Protein AF-A0A0F9BB32-F1 (afdb_monomer_lite)

pLDDT: mean 80.73, std 13.31, range [39.62, 93.25]

Sequence (137 aa):
MDHPENATMEAEYGVLTQRARDKLNTPQWKSLRDLFLQVSEVILGVSPDAQGDLAGSYMKFTTGPHPTSAAYAVVWLKVSAPKRLILGLALPENFEAEGLGPPPERIFYKGLTKFFVVKEGQTIPKNLSGWAKGLMK

Radius of gyration: 15.82 Å; chains: 1; bounding box: 47×46×38 Å

Structure (mmCIF, N/CA/C/O backbone):
data_AF-A0A0F9BB32-F1
#
_entry.id   AF-A0A0F9BB32-F1
#
loop_
_atom_site.group_PDB
_atom_site.id
_atom_site.type_symbol
_atom_site.label_atom_id
_atom_site.label_alt_id
_atom_site.label_comp_id
_atom_site.label_asym_id
_atom_site.label_entity_id
_atom_site.label_seq_id
_atom_site.pdbx_PDB_ins_code
_atom_site.Cartn_x
_atom_site.Cartn_y
_atom_site.Cartn_z
_atom_site.occupancy
_atom_site.B_iso_or_equiv
_atom_site.auth_seq_id
_atom_site.auth_comp_id
_atom_site.auth_asym_id
_atom_site.auth_atom_id
_atom_site.pdbx_PDB_model_num
ATOM 1 N N . MET A 1 1 ? 33.547 -32.145 11.185 1.00 43.06 1 MET A N 1
ATOM 2 C CA . MET A 1 1 ? 32.864 -32.285 9.878 1.00 43.06 1 MET A CA 1
ATOM 3 C C . MET A 1 1 ? 31.582 -31.518 10.037 1.00 43.06 1 MET A C 1
ATOM 5 O O . MET A 1 1 ? 30.577 -32.054 10.481 1.00 43.06 1 MET A O 1
ATOM 9 N N . ASP A 1 2 ? 31.711 -30.220 9.830 1.00 39.62 2 ASP A N 1
ATOM 10 C CA . ASP A 1 2 ? 30.698 -29.237 10.144 1.00 39.62 2 ASP A CA 1
ATOM 11 C C . ASP A 1 2 ? 29.748 -29.139 8.951 1.00 39.62 2 ASP A C 1
ATOM 13 O O . ASP A 1 2 ? 30.145 -28.840 7.826 1.00 39.62 2 ASP A O 1
ATOM 17 N N . HIS A 1 3 ? 28.488 -29.467 9.195 1.00 46.06 3 HIS A N 1
ATOM 18 C CA . HIS A 1 3 ? 27.365 -28.930 8.442 1.00 46.06 3 HIS A CA 1
ATOM 19 C C . HIS A 1 3 ? 26.694 -27.944 9.384 1.00 46.06 3 HIS A C 1
ATOM 21 O O . HIS A 1 3 ? 26.347 -28.332 10.503 1.00 46.06 3 HIS A O 1
ATOM 27 N N . PRO A 1 4 ? 26.541 -26.681 8.967 1.00 53.28 4 PRO A N 1
ATOM 28 C CA . PRO A 1 4 ? 25.170 -26.246 8.729 1.00 53.28 4 PRO A CA 1
ATOM 29 C C . PRO A 1 4 ? 25.090 -25.099 7.715 1.00 53.28 4 PRO A C 1
ATOM 31 O O . PRO A 1 4 ? 25.214 -23.946 8.097 1.00 53.28 4 PRO A O 1
ATOM 34 N N . GLU A 1 5 ? 24.797 -25.374 6.448 1.00 42.31 5 GLU A N 1
ATOM 35 C CA . GLU A 1 5 ? 24.391 -24.307 5.520 1.00 42.31 5 GLU A CA 1
ATOM 36 C C . GLU A 1 5 ? 23.229 -24.791 4.654 1.00 42.31 5 GLU A C 1
ATOM 38 O O . GLU A 1 5 ? 23.271 -24.790 3.428 1.00 42.31 5 GLU A O 1
ATOM 43 N N . ASN A 1 6 ? 22.137 -25.183 5.319 1.00 39.66 6 ASN A N 1
ATOM 44 C CA . ASN A 1 6 ? 20.812 -24.990 4.735 1.00 39.66 6 ASN A CA 1
ATOM 45 C C . ASN A 1 6 ? 20.557 -23.475 4.747 1.00 39.66 6 ASN A C 1
ATOM 47 O O . ASN A 1 6 ? 19.840 -22.950 5.598 1.00 39.66 6 ASN A O 1
ATOM 51 N N . ALA A 1 7 ? 21.216 -22.762 3.832 1.00 40.81 7 ALA A N 1
ATOM 52 C CA . ALA A 1 7 ? 20.778 -21.451 3.408 1.00 40.81 7 ALA A CA 1
ATOM 53 C C . ALA A 1 7 ? 19.437 -21.687 2.722 1.00 40.81 7 ALA A C 1
ATOM 55 O O . ALA A 1 7 ? 19.370 -22.031 1.541 1.00 40.81 7 ALA A O 1
ATOM 56 N N . THR A 1 8 ? 18.363 -21.605 3.506 1.00 43.38 8 THR A N 1
ATOM 57 C CA . THR A 1 8 ? 17.026 -21.405 2.979 1.00 43.38 8 THR A CA 1
ATOM 58 C C . THR A 1 8 ? 17.160 -20.248 2.003 1.00 43.38 8 THR A C 1
ATOM 60 O O . THR A 1 8 ? 17.382 -19.111 2.411 1.00 43.38 8 THR A O 1
ATOM 63 N N . MET A 1 9 ? 17.099 -20.542 0.706 1.00 40.88 9 MET A N 1
ATOM 64 C CA . MET A 1 9 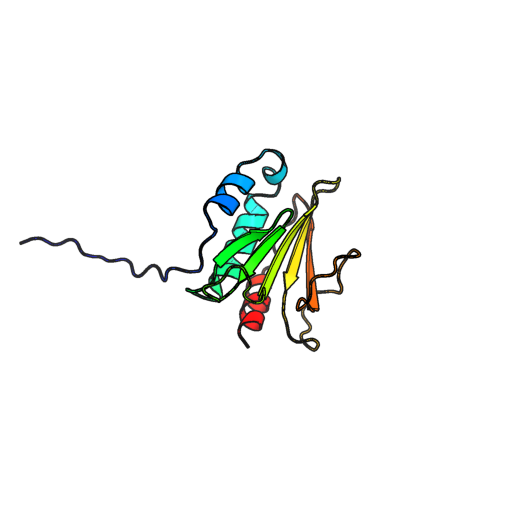? 16.801 -19.547 -0.310 1.00 40.88 9 MET A CA 1
ATOM 65 C C . MET A 1 9 ? 15.352 -19.119 -0.061 1.00 40.88 9 MET A C 1
ATOM 67 O O . MET A 1 9 ? 14.440 -19.473 -0.804 1.00 40.88 9 MET A O 1
ATOM 71 N N . GLU A 1 10 ? 15.115 -18.412 1.046 1.00 40.97 10 GLU A N 1
ATOM 72 C CA . GLU A 1 10 ? 14.020 -17.469 1.117 1.00 40.97 10 GLU A CA 1
ATOM 73 C C . GLU A 1 10 ? 14.379 -16.473 0.028 1.00 40.97 10 GLU A C 1
ATOM 75 O O . GLU A 1 10 ? 15.347 -15.729 0.160 1.00 40.97 10 GLU A O 1
ATOM 80 N N . ALA A 1 11 ? 13.706 -16.553 -1.120 1.00 40.19 11 ALA A N 1
ATOM 81 C CA . ALA A 1 11 ? 13.741 -15.455 -2.065 1.00 40.19 11 ALA A CA 1
ATOM 82 C C . ALA A 1 11 ? 13.416 -14.207 -1.237 1.00 40.19 11 ALA A C 1
ATOM 84 O O . ALA A 1 11 ? 12.297 -14.093 -0.734 1.00 40.19 11 ALA A O 1
ATOM 85 N N . GLU A 1 12 ? 14.418 -13.363 -0.982 1.00 49.56 12 GLU A N 1
ATOM 86 C CA . GLU A 1 12 ? 14.247 -12.133 -0.221 1.00 49.56 12 GLU A CA 1
ATOM 87 C C . GLU A 1 12 ? 13.365 -11.234 -1.079 1.00 49.56 12 GLU A C 1
ATOM 89 O O . GLU A 1 12 ? 13.826 -10.509 -1.956 1.00 49.56 12 GLU A O 1
ATOM 94 N N . TYR A 1 13 ? 12.055 -11.379 -0.904 1.00 60.72 13 TYR A N 1
ATOM 95 C CA . TYR A 1 13 ? 11.082 -10.450 -1.438 1.00 60.72 13 TYR A CA 1
ATOM 96 C C . TYR A 1 13 ? 11.333 -9.084 -0.806 1.00 60.72 13 TYR A C 1
ATOM 98 O O . TYR A 1 13 ? 11.934 -8.977 0.267 1.00 60.72 13 TYR A O 1
ATOM 106 N N . GLY A 1 14 ? 10.858 -8.035 -1.472 1.00 66.94 14 GLY A N 1
ATOM 107 C CA . GLY A 1 14 ? 11.124 -6.674 -1.047 1.00 66.94 14 GLY A CA 1
ATOM 108 C C . GLY A 1 14 ? 10.866 -6.387 0.438 1.00 66.94 14 GLY A C 1
ATOM 109 O O . GLY A 1 14 ? 10.051 -7.030 1.101 1.00 66.94 14 GLY A O 1
ATOM 110 N N . VAL A 1 15 ? 11.533 -5.362 0.972 1.00 84.00 15 VAL A N 1
ATOM 111 C CA . VAL A 1 15 ? 11.541 -5.072 2.415 1.00 84.00 15 VAL A CA 1
ATOM 112 C C . VAL A 1 15 ? 10.870 -3.744 2.762 1.00 84.00 15 VAL A C 1
ATOM 114 O O . VAL A 1 15 ? 11.033 -2.729 2.084 1.00 84.00 15 VAL A O 1
ATOM 117 N N . LEU A 1 16 ? 10.144 -3.719 3.883 1.00 85.75 16 LEU A N 1
ATOM 118 C CA . LEU A 1 16 ? 9.750 -2.468 4.538 1.00 85.75 16 LEU A CA 1
ATOM 119 C C . LEU A 1 16 ? 10.950 -1.868 5.276 1.00 85.75 16 LEU A C 1
ATOM 121 O O . LEU A 1 16 ? 11.578 -2.567 6.082 1.00 85.75 16 LEU A O 1
ATOM 125 N N . THR A 1 17 ? 11.219 -0.576 5.075 1.00 85.81 17 THR A N 1
ATOM 126 C CA . THR A 1 17 ? 12.273 0.144 5.805 1.00 85.81 17 THR A CA 1
ATOM 127 C C . THR A 1 17 ? 11.971 0.214 7.304 1.00 85.81 17 THR A C 1
ATOM 129 O O . THR A 1 17 ? 10.821 0.099 7.737 1.00 85.81 17 THR A O 1
ATOM 132 N N . GLN A 1 18 ? 12.996 0.445 8.133 1.00 83.81 18 GLN A N 1
ATOM 133 C CA . GLN A 1 18 ? 12.810 0.547 9.587 1.00 83.81 18 GLN A CA 1
ATOM 134 C C . GLN A 1 18 ? 11.801 1.645 9.958 1.00 83.81 18 GLN A C 1
ATOM 136 O O . GLN A 1 18 ? 10.909 1.415 10.768 1.00 83.81 18 GLN A O 1
ATOM 141 N N . ARG A 1 19 ? 11.859 2.800 9.279 1.00 83.56 19 ARG A N 1
ATOM 142 C CA . ARG A 1 19 ? 10.905 3.904 9.477 1.00 83.56 19 ARG A CA 1
ATOM 143 C C . ARG A 1 19 ? 9.466 3.480 9.190 1.00 83.56 19 ARG A C 1
ATOM 145 O O . ARG A 1 19 ? 8.554 3.867 9.921 1.00 83.56 19 ARG A O 1
ATOM 152 N N . ALA A 1 20 ? 9.259 2.683 8.140 1.00 85.50 20 ALA A N 1
ATOM 153 C CA . ALA A 1 20 ? 7.950 2.131 7.828 1.00 85.50 20 ALA A CA 1
ATOM 154 C C . ALA A 1 20 ? 7.474 1.183 8.942 1.00 85.50 20 ALA A C 1
ATOM 156 O O . ALA A 1 20 ? 6.357 1.330 9.439 1.00 85.50 20 ALA A O 1
ATOM 157 N N . ARG A 1 21 ? 8.336 0.271 9.405 1.00 85.25 21 ARG A N 1
ATOM 158 C CA . ARG A 1 21 ? 8.023 -0.668 10.499 1.00 85.25 21 ARG A CA 1
ATOM 159 C C . ARG A 1 21 ? 7.676 0.057 11.801 1.00 85.25 21 ARG A C 1
ATOM 161 O O . ARG A 1 21 ? 6.661 -0.257 12.421 1.00 85.25 21 ARG A O 1
ATOM 168 N N . ASP A 1 22 ? 8.455 1.067 12.177 1.00 86.25 22 ASP A N 1
ATOM 169 C CA . ASP A 1 22 ? 8.215 1.866 13.382 1.00 86.25 22 ASP A CA 1
ATOM 170 C C . ASP A 1 22 ? 6.855 2.572 13.319 1.00 86.25 22 ASP A C 1
ATOM 172 O O . ASP A 1 22 ? 6.100 2.586 14.294 1.00 86.25 22 ASP A O 1
ATOM 176 N N . LYS A 1 23 ? 6.478 3.092 12.143 1.00 84.38 23 LYS A N 1
ATOM 177 C CA . LYS A 1 23 ? 5.175 3.737 11.944 1.00 84.38 23 LYS A CA 1
ATOM 178 C C . LYS A 1 23 ? 4.005 2.772 12.139 1.00 84.38 23 LYS A C 1
ATOM 180 O O . LYS A 1 23 ? 2.999 3.165 12.736 1.00 84.38 23 LYS A O 1
ATOM 185 N N . LEU A 1 24 ? 4.134 1.522 11.694 1.00 83.38 24 LEU A N 1
ATOM 186 C CA . LEU A 1 24 ? 3.095 0.493 11.849 1.00 83.38 24 LEU A CA 1
ATOM 187 C C . LEU A 1 24 ? 2.847 0.097 13.306 1.00 83.38 24 LEU A C 1
ATOM 189 O O . LEU A 1 24 ? 1.757 -0.369 13.637 1.00 83.38 24 LEU A O 1
ATOM 193 N N . ASN A 1 25 ? 3.826 0.311 14.186 1.00 84.06 25 ASN A N 1
ATOM 194 C CA . ASN A 1 25 ? 3.682 0.059 15.618 1.00 84.06 25 ASN A CA 1
ATOM 195 C C . ASN A 1 25 ? 2.927 1.180 16.359 1.00 84.06 25 ASN A C 1
ATOM 197 O O . ASN A 1 25 ? 2.642 1.048 17.548 1.00 84.06 25 ASN A O 1
ATOM 201 N N . THR A 1 26 ? 2.557 2.273 15.681 1.00 84.38 26 THR A N 1
ATOM 202 C CA . THR A 1 26 ? 1.801 3.368 16.308 1.00 84.38 26 THR A CA 1
ATOM 203 C C . THR A 1 26 ? 0.305 3.027 16.468 1.00 84.38 26 THR A C 1
ATOM 205 O O . THR A 1 26 ? -0.271 2.344 15.615 1.00 84.38 26 THR A O 1
ATOM 208 N N . PRO A 1 27 ? -0.391 3.546 17.505 1.00 83.75 27 PRO A N 1
ATOM 209 C CA . PRO A 1 27 ? -1.802 3.221 17.775 1.00 83.75 27 PRO A CA 1
ATOM 210 C C . PRO A 1 27 ? -2.761 3.498 16.610 1.00 83.75 27 PRO A C 1
ATOM 212 O O . PRO A 1 27 ? -3.776 2.824 16.455 1.00 83.75 27 PRO A O 1
ATOM 215 N N . GLN A 1 28 ? -2.425 4.480 15.771 1.00 79.69 28 GLN A N 1
ATOM 216 C CA . GLN A 1 28 ? -3.207 4.877 14.599 1.00 79.69 28 GLN A CA 1
ATOM 217 C C . GLN A 1 28 ? -3.306 3.755 13.560 1.00 79.69 28 GLN A C 1
ATOM 219 O O . GLN A 1 28 ? -4.353 3.587 12.936 1.00 79.69 28 GLN A O 1
ATOM 224 N N . TRP A 1 29 ? -2.231 2.980 13.404 1.00 80.31 29 TRP A N 1
ATOM 225 C CA . TRP A 1 29 ? -2.134 1.892 12.435 1.00 80.31 29 TRP A CA 1
ATOM 226 C C . TRP A 1 29 ? -2.622 0.561 12.996 1.00 80.31 29 TRP A C 1
ATOM 228 O O . TRP A 1 29 ? -2.948 -0.317 12.209 1.00 80.31 29 TRP A O 1
ATOM 238 N N . LYS A 1 30 ? -2.738 0.413 14.325 1.00 83.56 30 LYS A N 1
ATOM 239 C CA . LYS A 1 30 ? -3.012 -0.871 14.992 1.00 83.56 30 LYS A CA 1
ATOM 240 C C . LYS A 1 30 ? -4.176 -1.651 14.370 1.00 83.56 30 LYS A C 1
ATOM 242 O O . LYS A 1 30 ? -4.010 -2.827 14.086 1.00 83.56 30 LYS A O 1
ATOM 247 N N . SER A 1 31 ? -5.310 -1.002 14.101 1.00 83.12 31 SER A N 1
ATOM 248 C CA . SER A 1 31 ? -6.480 -1.688 13.530 1.00 83.12 31 SER A CA 1
ATOM 249 C C . SER A 1 31 ? -6.349 -2.086 12.055 1.00 83.12 31 SER A C 1
ATOM 251 O O . SER A 1 31 ? -7.098 -2.929 11.578 1.00 83.12 31 SER A O 1
ATOM 253 N N . LEU A 1 32 ? -5.457 -1.435 11.307 1.00 85.25 32 LEU A N 1
ATOM 254 C CA . LEU A 1 32 ? -5.257 -1.664 9.872 1.00 85.25 32 LEU A CA 1
ATOM 255 C C . LEU A 1 32 ? -3.893 -2.288 9.573 1.00 85.25 32 LEU A C 1
ATOM 257 O O . LEU A 1 32 ? -3.559 -2.496 8.411 1.00 85.25 32 LEU A O 1
ATOM 261 N N . ARG A 1 33 ? -3.108 -2.593 10.611 1.00 86.56 33 ARG A N 1
ATOM 262 C CA . ARG A 1 33 ? -1.748 -3.111 10.509 1.00 86.56 33 ARG A CA 1
ATOM 263 C C . ARG A 1 33 ? -1.734 -4.452 9.795 1.00 86.56 33 ARG A C 1
ATOM 265 O O . ARG A 1 33 ? -0.972 -4.599 8.851 1.00 86.56 33 ARG A O 1
ATOM 272 N N . ASP A 1 34 ? -2.576 -5.393 10.210 1.00 86.62 34 ASP A N 1
ATOM 273 C CA . ASP A 1 34 ? -2.612 -6.725 9.599 1.00 86.62 34 ASP A CA 1
ATOM 274 C C . ASP A 1 34 ? -3.028 -6.662 8.128 1.00 86.62 34 ASP A C 1
ATOM 276 O O . ASP A 1 34 ? -2.433 -7.332 7.288 1.00 86.62 34 ASP A O 1
ATOM 280 N N . LEU A 1 35 ? -3.990 -5.795 7.791 1.00 87.75 35 LEU A N 1
ATOM 281 C CA . LEU A 1 35 ? -4.371 -5.547 6.400 1.00 87.75 35 LEU A CA 1
ATOM 282 C C . LEU A 1 35 ? -3.226 -4.910 5.614 1.00 87.75 35 LEU A C 1
ATOM 284 O O . LEU A 1 35 ? -2.934 -5.325 4.499 1.00 87.75 35 LEU A O 1
ATOM 288 N N . PHE A 1 36 ? -2.545 -3.926 6.192 1.00 89.31 36 PHE A N 1
ATOM 289 C CA . PHE A 1 36 ? -1.404 -3.290 5.552 1.00 89.31 36 PHE A CA 1
ATOM 290 C C . PHE A 1 36 ? -0.269 -4.283 5.298 1.00 89.31 36 PHE A C 1
ATOM 292 O O . PHE A 1 36 ? 0.311 -4.264 4.216 1.00 89.31 36 PHE A O 1
ATOM 299 N N . LEU A 1 37 ? 0.054 -5.134 6.274 1.00 88.69 37 LEU A N 1
ATOM 300 C CA . LEU A 1 37 ? 1.118 -6.125 6.152 1.00 88.69 37 LEU A CA 1
ATOM 301 C C . LEU A 1 37 ? 0.792 -7.138 5.058 1.00 88.69 37 LEU A C 1
ATOM 303 O O . LEU A 1 37 ? 1.635 -7.360 4.199 1.00 88.69 37 LEU A O 1
ATOM 307 N N . GLN A 1 38 ? -0.441 -7.647 5.008 1.00 88.25 38 GLN A N 1
ATOM 308 C CA . GLN A 1 38 ? -0.859 -8.549 3.934 1.00 88.25 38 GLN A CA 1
ATOM 309 C C . GLN A 1 38 ? -0.831 -7.866 2.553 1.00 88.25 38 GLN A C 1
ATOM 311 O O . GLN A 1 38 ? -0.379 -8.468 1.583 1.00 88.25 38 GLN A O 1
ATOM 316 N N . VAL A 1 39 ? -1.266 -6.599 2.439 1.00 89.44 39 VAL A N 1
ATOM 317 C CA . VAL A 1 39 ? -1.112 -5.836 1.183 1.00 89.44 39 VAL A CA 1
ATOM 318 C C . VAL A 1 39 ? 0.368 -5.717 0.827 1.00 89.44 39 VAL A C 1
ATOM 320 O O . VAL A 1 39 ? 0.747 -5.964 -0.312 1.00 89.44 39 VAL A O 1
ATOM 323 N N . SER A 1 40 ? 1.200 -5.340 1.795 1.00 89.00 40 SER A N 1
ATOM 324 C CA . SER A 1 40 ? 2.627 -5.103 1.580 1.00 89.00 40 SER A CA 1
ATOM 325 C C . SER A 1 40 ? 3.348 -6.367 1.157 1.00 89.00 40 SER A C 1
ATOM 327 O O . SER A 1 40 ? 4.163 -6.288 0.257 1.00 89.00 40 SER A O 1
ATOM 329 N N . GLU A 1 41 ? 3.032 -7.520 1.741 1.00 88.69 41 GLU A N 1
ATOM 330 C CA . GLU A 1 41 ? 3.612 -8.806 1.353 1.00 88.69 41 GLU A CA 1
ATOM 331 C C . GLU A 1 41 ? 3.329 -9.118 -0.119 1.00 88.69 41 GLU A C 1
ATOM 333 O O . GLU A 1 41 ? 4.240 -9.435 -0.878 1.00 88.69 41 GLU A O 1
ATOM 338 N N . VAL A 1 42 ? 2.084 -8.926 -0.565 1.00 88.81 42 VAL A N 1
ATOM 339 C CA . VAL A 1 42 ? 1.714 -9.168 -1.965 1.00 88.81 42 VAL A CA 1
ATOM 340 C C . VAL A 1 42 ? 2.374 -8.164 -2.914 1.00 88.81 42 VAL A C 1
ATOM 342 O O . VAL A 1 42 ? 2.798 -8.537 -4.006 1.00 88.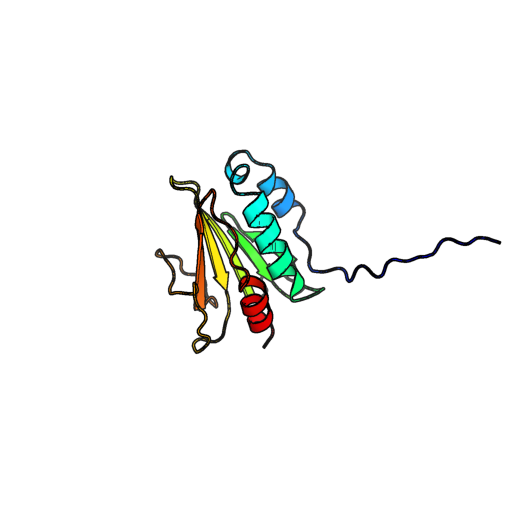81 42 VAL A O 1
ATOM 345 N N . ILE A 1 43 ? 2.459 -6.894 -2.512 1.00 89.38 43 ILE A N 1
ATOM 346 C CA . ILE A 1 43 ? 3.068 -5.827 -3.314 1.00 89.38 43 ILE A CA 1
ATOM 347 C C . ILE A 1 43 ? 4.588 -5.986 -3.379 1.00 89.38 43 ILE A C 1
ATOM 349 O O . ILE A 1 43 ? 5.147 -5.888 -4.460 1.00 89.38 43 ILE A O 1
ATOM 353 N N . LEU A 1 44 ? 5.257 -6.278 -2.265 1.00 87.75 44 LEU A N 1
ATOM 354 C CA . LEU A 1 44 ? 6.701 -6.521 -2.208 1.00 87.75 44 LEU A CA 1
ATOM 355 C C . LEU A 1 44 ? 7.075 -7.848 -2.877 1.00 87.75 44 LEU A C 1
ATOM 357 O O . LEU A 1 44 ? 8.151 -7.955 -3.450 1.00 87.75 44 LEU A O 1
ATOM 361 N N . GLY A 1 45 ? 6.166 -8.826 -2.895 1.00 85.25 45 GLY A N 1
ATOM 362 C CA . GLY A 1 45 ? 6.348 -10.109 -3.574 1.00 85.25 45 GLY A CA 1
ATOM 363 C C . GLY A 1 45 ? 6.501 -10.022 -5.097 1.00 85.25 45 GLY A C 1
ATOM 364 O O . GLY A 1 45 ? 6.829 -11.020 -5.734 1.00 85.25 45 GLY A O 1
ATOM 365 N N . VAL A 1 46 ? 6.279 -8.851 -5.706 1.00 82.88 46 VAL A N 1
ATOM 366 C CA . VAL A 1 46 ? 6.455 -8.656 -7.157 1.00 82.88 46 VAL A CA 1
ATOM 367 C C . VAL A 1 46 ? 7.918 -8.527 -7.572 1.00 82.88 46 VAL A C 1
ATOM 369 O O . VAL A 1 46 ? 8.225 -8.744 -8.740 1.00 82.88 46 VAL A O 1
ATOM 372 N N . SER A 1 47 ? 8.814 -8.164 -6.645 1.00 78.81 47 SER A N 1
ATOM 373 C CA . SER A 1 47 ? 10.244 -7.983 -6.913 1.00 78.81 47 SER A CA 1
ATOM 374 C C . SER A 1 47 ? 11.091 -8.268 -5.677 1.00 78.81 47 SER A C 1
ATOM 376 O O . SER A 1 47 ? 10.737 -7.786 -4.601 1.00 78.81 47 SER A O 1
ATOM 378 N N . PRO A 1 48 ? 12.258 -8.914 -5.815 1.00 77.50 48 PRO A N 1
ATOM 379 C CA . PRO A 1 48 ? 13.238 -8.939 -4.731 1.00 77.50 48 PRO A CA 1
ATOM 380 C C . PRO A 1 48 ? 13.792 -7.535 -4.426 1.00 77.50 48 PRO A C 1
ATOM 382 O O . PRO A 1 48 ? 13.998 -7.179 -3.271 1.00 77.50 48 PRO A O 1
ATOM 385 N N . ASP A 1 49 ? 13.915 -6.676 -5.443 1.00 80.62 49 ASP A N 1
ATOM 386 C CA . ASP A 1 49 ? 14.442 -5.309 -5.302 1.00 80.62 49 ASP A CA 1
ATOM 387 C C . ASP A 1 49 ? 13.392 -4.294 -4.821 1.00 80.62 49 ASP A C 1
ATOM 389 O O . ASP A 1 49 ? 13.632 -3.082 -4.786 1.00 80.62 49 ASP A O 1
ATOM 393 N N . ALA A 1 50 ? 12.185 -4.757 -4.491 1.00 85.12 50 ALA A N 1
ATOM 394 C CA . ALA A 1 50 ? 11.132 -3.878 -4.029 1.00 85.12 50 ALA A CA 1
ATOM 395 C C . ALA A 1 50 ? 11.458 -3.328 -2.632 1.00 85.12 50 ALA A C 1
ATOM 397 O O . ALA A 1 50 ? 11.888 -4.035 -1.726 1.00 85.12 50 ALA A O 1
ATOM 398 N N . GLN A 1 51 ? 11.191 -2.048 -2.416 1.00 87.75 51 GLN A N 1
ATOM 399 C CA . GLN A 1 51 ? 11.327 -1.422 -1.106 1.00 87.75 51 GLN A CA 1
ATOM 400 C C . GLN A 1 51 ? 10.068 -0.642 -0.774 1.00 87.75 51 GLN A C 1
ATOM 402 O O . GLN A 1 51 ? 9.544 0.079 -1.623 1.00 87.75 51 GLN A O 1
ATOM 407 N N . GLY A 1 52 ? 9.588 -0.790 0.459 1.00 87.94 52 GLY A N 1
ATOM 408 C CA . GLY A 1 52 ? 8.483 -0.010 1.005 1.00 87.94 52 GLY A CA 1
ATOM 409 C C . GLY A 1 52 ? 8.991 1.006 2.021 1.00 87.94 52 GLY A C 1
ATOM 410 O O . GLY A 1 52 ? 9.443 0.622 3.100 1.00 87.94 52 GLY A O 1
ATOM 411 N N . ASP A 1 53 ? 8.895 2.295 1.701 1.00 88.56 53 ASP A N 1
ATOM 412 C CA . ASP A 1 53 ? 9.358 3.387 2.562 1.00 88.56 53 ASP A CA 1
ATOM 413 C C . ASP A 1 53 ? 8.225 4.329 2.988 1.00 88.56 53 ASP A C 1
ATOM 415 O O . ASP A 1 53 ? 7.218 4.499 2.294 1.00 88.56 53 ASP A O 1
ATOM 419 N N . LEU A 1 54 ? 8.394 4.958 4.153 1.00 86.50 54 LEU A N 1
ATOM 420 C CA . LEU A 1 54 ? 7.434 5.915 4.689 1.00 86.50 54 LEU A CA 1
ATOM 421 C C . LEU A 1 54 ? 7.653 7.308 4.085 1.00 86.50 54 LEU A C 1
ATOM 423 O O . LEU A 1 54 ? 8.596 8.015 4.434 1.00 86.50 54 LEU A O 1
ATOM 427 N N . ALA A 1 55 ? 6.692 7.765 3.289 1.00 84.56 55 ALA A N 1
ATOM 428 C CA . ALA A 1 55 ? 6.676 9.092 2.692 1.00 84.56 55 ALA A CA 1
ATOM 429 C C . ALA A 1 55 ? 5.588 9.960 3.345 1.00 84.56 55 ALA A C 1
ATOM 431 O O . ALA A 1 55 ? 4.478 10.131 2.836 1.00 84.56 55 ALA A O 1
ATOM 432 N N . GLY A 1 56 ? 5.907 10.515 4.517 1.00 81.81 56 GLY A N 1
ATOM 433 C CA . GLY A 1 56 ? 5.017 11.404 5.265 1.00 81.81 56 GLY A CA 1
ATOM 434 C C . GLY A 1 56 ? 3.775 10.688 5.805 1.00 81.81 56 GLY A C 1
ATOM 435 O O . GLY A 1 56 ? 3.788 10.170 6.921 1.00 81.81 56 GLY A O 1
ATOM 436 N N . SER A 1 57 ? 2.689 10.688 5.027 1.00 79.81 57 SER A N 1
ATOM 437 C CA . SER A 1 57 ? 1.382 10.121 5.401 1.00 79.81 57 SER A CA 1
ATOM 438 C C . SER A 1 57 ? 1.025 8.819 4.675 1.00 79.81 57 SER A C 1
ATOM 440 O O . SER A 1 57 ? -0.045 8.259 4.919 1.00 79.81 57 SER A O 1
ATOM 442 N N . TYR A 1 58 ? 1.902 8.329 3.800 1.0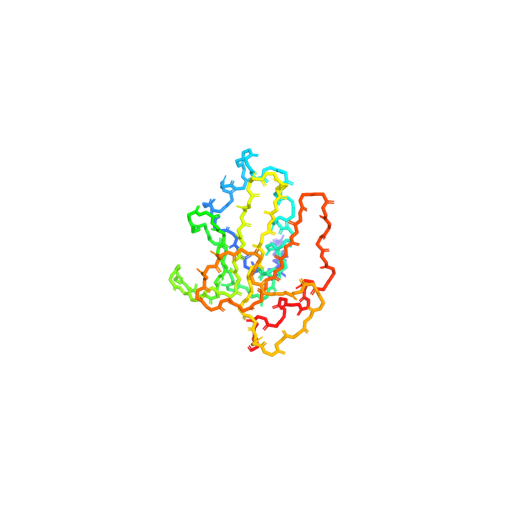0 87.25 58 TYR A N 1
ATOM 443 C CA . TYR A 1 58 ? 1.688 7.114 3.021 1.00 87.25 58 TYR A CA 1
ATOM 444 C C . TYR A 1 58 ? 2.950 6.265 2.927 1.00 87.25 58 TYR A C 1
ATOM 446 O O . TYR A 1 58 ? 4.059 6.740 3.163 1.00 87.25 58 TYR A O 1
ATOM 454 N N . MET A 1 59 ? 2.760 5.000 2.575 1.00 90.31 59 MET A N 1
ATOM 455 C CA . MET A 1 59 ? 3.831 4.055 2.290 1.00 90.31 59 MET A CA 1
ATOM 456 C C . MET A 1 59 ? 4.005 3.966 0.783 1.00 90.31 59 MET A C 1
ATOM 458 O O . MET A 1 59 ? 3.035 3.743 0.062 1.00 90.31 59 MET A O 1
ATOM 462 N N . LYS A 1 60 ? 5.224 4.181 0.307 1.00 91.31 60 LYS A N 1
ATOM 463 C CA . LYS A 1 60 ? 5.580 4.172 -1.108 1.00 91.31 60 LYS A CA 1
ATOM 464 C C . LYS A 1 60 ? 6.379 2.912 -1.405 1.00 91.31 60 LYS A C 1
ATOM 466 O O . LYS A 1 60 ? 7.344 2.639 -0.701 1.00 91.31 60 LYS A O 1
ATOM 471 N N . PHE A 1 61 ? 6.006 2.201 -2.460 1.00 91.06 61 PHE A N 1
ATOM 472 C CA . PHE A 1 61 ? 6.703 1.011 -2.926 1.00 91.06 61 PHE A CA 1
ATOM 473 C C . PHE A 1 61 ? 7.423 1.305 -4.243 1.00 91.06 61 PHE A C 1
ATOM 475 O O . PHE A 1 61 ? 6.806 1.780 -5.200 1.00 91.06 61 PHE A O 1
ATOM 482 N N . THR A 1 62 ? 8.729 1.052 -4.285 1.00 89.69 62 THR A N 1
ATOM 483 C CA . THR A 1 62 ? 9.622 1.343 -5.422 1.00 89.69 62 THR A CA 1
ATOM 484 C C . THR A 1 62 ? 10.491 0.140 -5.765 1.00 89.69 62 THR A C 1
ATOM 486 O O . THR A 1 62 ? 10.794 -0.648 -4.879 1.00 89.69 62 THR A O 1
ATOM 489 N N . THR A 1 63 ? 10.928 0.020 -7.019 1.00 80.19 63 THR A N 1
ATOM 490 C CA . THR A 1 63 ? 11.871 -1.015 -7.504 1.00 80.19 63 THR A CA 1
ATOM 491 C C . THR A 1 63 ? 13.244 -0.434 -7.863 1.00 80.19 63 THR A C 1
ATOM 493 O O . THR A 1 63 ? 13.938 -0.939 -8.737 1.00 80.19 63 THR A O 1
ATOM 496 N N . GLY A 1 64 ? 13.633 0.682 -7.243 1.00 70.00 64 GLY A N 1
ATOM 497 C CA . GLY A 1 64 ? 14.909 1.339 -7.517 1.00 70.00 64 GLY A CA 1
ATOM 498 C C . GLY A 1 64 ? 15.682 1.652 -6.239 1.00 70.00 64 GLY A C 1
ATOM 499 O O . GLY A 1 64 ? 15.073 1.784 -5.178 1.00 70.00 64 GLY A O 1
ATOM 500 N N . PRO A 1 65 ? 17.012 1.831 -6.335 1.00 64.81 65 PRO A N 1
ATOM 501 C CA . PRO A 1 65 ? 17.893 2.020 -5.180 1.00 64.81 65 PRO A CA 1
ATOM 502 C C . PRO A 1 65 ? 17.722 3.386 -4.502 1.00 64.81 65 PRO A C 1
ATOM 504 O O . PRO A 1 65 ? 18.376 3.673 -3.499 1.00 64.81 65 PRO A O 1
ATOM 507 N N . HIS A 1 66 ? 16.889 4.266 -5.065 1.00 64.62 66 HIS A N 1
ATOM 508 C CA . HIS A 1 66 ? 16.728 5.628 -4.593 1.00 64.62 66 HIS A CA 1
ATOM 509 C C . HIS A 1 66 ? 15.298 5.888 -4.110 1.00 64.62 66 HIS A C 1
ATOM 511 O O . HIS A 1 66 ? 14.334 5.554 -4.799 1.00 64.62 66 HIS A O 1
ATOM 517 N N . PRO A 1 67 ? 15.120 6.607 -2.989 1.00 60.56 67 PRO A N 1
ATOM 518 C CA . PRO A 1 67 ? 13.794 6.978 -2.483 1.00 60.56 67 PRO A CA 1
ATOM 519 C C . PRO A 1 67 ? 13.000 7.869 -3.462 1.00 60.56 67 PRO A C 1
ATOM 521 O O . PRO A 1 67 ? 11.776 7.998 -3.358 1.00 60.56 67 PRO A O 1
ATOM 524 N N . THR A 1 68 ? 13.674 8.465 -4.452 1.00 69.25 68 THR A N 1
ATOM 525 C CA . THR A 1 68 ? 13.084 9.257 -5.542 1.00 69.25 68 THR A CA 1
ATOM 526 C C . THR A 1 68 ? 12.612 8.425 -6.734 1.00 69.25 68 THR A C 1
ATOM 528 O O . THR A 1 68 ? 11.921 8.972 -7.592 1.00 69.25 68 THR A O 1
ATOM 531 N N . SER A 1 69 ? 12.912 7.122 -6.786 1.00 76.81 69 SER A N 1
ATOM 532 C CA . SER A 1 69 ? 12.449 6.224 -7.847 1.00 76.81 69 SER A CA 1
ATOM 533 C C . SER A 1 69 ? 10.926 6.250 -7.984 1.00 76.81 69 SER A C 1
ATOM 535 O O . SER A 1 69 ? 10.203 6.520 -7.020 1.00 76.81 69 SER A O 1
ATOM 537 N N . ALA A 1 70 ? 10.422 6.003 -9.193 1.00 81.25 70 ALA A N 1
ATOM 538 C CA . ALA A 1 70 ? 8.986 5.967 -9.440 1.00 81.25 70 ALA A CA 1
ATOM 539 C C . ALA A 1 70 ? 8.316 4.915 -8.540 1.00 81.25 70 ALA A C 1
ATOM 541 O O . ALA A 1 70 ? 8.826 3.804 -8.384 1.00 81.25 70 ALA A O 1
ATOM 542 N N . ALA A 1 71 ? 7.198 5.288 -7.914 1.00 88.75 71 ALA A N 1
ATOM 543 C CA . ALA A 1 71 ? 6.411 4.339 -7.141 1.00 88.75 71 ALA A CA 1
ATOM 544 C C . ALA A 1 71 ? 5.622 3.450 -8.095 1.00 88.75 71 ALA A C 1
ATOM 546 O O . ALA A 1 71 ? 4.914 3.975 -8.954 1.00 88.75 71 ALA A O 1
ATOM 547 N N . TYR A 1 72 ? 5.692 2.139 -7.901 1.00 90.31 72 TYR A N 1
ATOM 548 C CA . TYR A 1 72 ? 4.801 1.211 -8.593 1.00 90.31 72 TYR A CA 1
ATOM 549 C C . TYR A 1 72 ? 3.535 0.933 -7.766 1.00 90.31 72 TYR A C 1
ATOM 551 O O . TYR A 1 72 ? 2.485 0.599 -8.310 1.00 90.31 72 TYR A O 1
ATOM 559 N N . ALA A 1 73 ? 3.595 1.140 -6.449 1.00 92.38 73 ALA A N 1
ATOM 560 C CA . ALA A 1 73 ? 2.428 1.131 -5.580 1.00 92.38 73 ALA A CA 1
ATOM 561 C C . ALA A 1 73 ? 2.571 2.150 -4.446 1.00 92.38 73 ALA A C 1
ATOM 563 O O . ALA A 1 73 ? 3.673 2.491 -4.013 1.00 92.38 73 ALA A O 1
ATOM 564 N N . VAL A 1 74 ? 1.442 2.640 -3.945 1.00 92.56 74 VAL A N 1
ATOM 565 C CA . VAL A 1 74 ? 1.377 3.522 -2.778 1.00 92.56 74 VAL A CA 1
ATOM 566 C C . VAL A 1 74 ? 0.198 3.117 -1.910 1.00 92.56 74 VAL A C 1
ATOM 568 O O . VAL A 1 74 ? -0.897 2.901 -2.416 1.00 92.56 74 VAL A O 1
ATOM 571 N N . VAL A 1 75 ? 0.395 3.053 -0.596 1.00 92.19 75 VAL A N 1
ATOM 572 C CA . VAL A 1 75 ? -0.675 2.782 0.364 1.00 92.19 75 VAL A CA 1
ATOM 573 C C . VAL A 1 75 ? -0.846 3.963 1.307 1.00 92.19 75 VAL A C 1
ATOM 575 O O . VAL A 1 75 ? 0.049 4.304 2.081 1.00 92.19 75 VAL A O 1
ATOM 578 N N . TRP A 1 76 ? -2.029 4.567 1.279 1.00 91.00 76 TRP A N 1
ATOM 579 C CA . TRP A 1 76 ? -2.443 5.587 2.235 1.00 91.00 76 TRP A CA 1
ATOM 580 C C . TRP A 1 76 ? -3.247 4.971 3.367 1.00 91.00 76 TRP A C 1
ATOM 582 O O . TRP A 1 76 ? -4.173 4.192 3.133 1.00 91.00 76 TRP A O 1
ATOM 592 N N . LEU A 1 77 ? -2.967 5.421 4.589 1.00 86.69 77 LEU A N 1
ATOM 593 C CA . LEU A 1 77 ? -3.844 5.202 5.729 1.00 86.69 77 LEU A CA 1
ATOM 594 C C . LEU A 1 77 ? -4.792 6.387 5.889 1.00 86.69 77 LEU A C 1
ATOM 596 O O . LEU A 1 77 ? -4.364 7.523 6.097 1.00 86.69 77 LEU A O 1
ATOM 600 N N . LYS A 1 78 ? -6.094 6.114 5.874 1.00 86.69 78 LYS A N 1
ATOM 601 C CA . LYS A 1 78 ? -7.116 7.073 6.286 1.00 86.69 78 LYS A CA 1
ATOM 602 C C . LYS A 1 78 ? -7.632 6.668 7.657 1.00 86.69 78 LYS A C 1
ATOM 604 O O . LYS A 1 78 ? -8.308 5.654 7.806 1.00 86.69 78 LYS A O 1
ATOM 609 N N . VAL A 1 79 ? -7.267 7.470 8.654 1.00 80.44 79 VAL A N 1
ATOM 610 C CA . VAL A 1 79 ? -7.627 7.268 10.067 1.00 80.44 79 VAL A CA 1
ATOM 611 C C . VAL A 1 79 ? -8.986 7.862 10.441 1.00 80.44 79 VAL A C 1
ATOM 613 O O . VAL A 1 79 ? -9.490 7.576 11.524 1.00 80.44 79 VAL A O 1
ATOM 616 N N . SER A 1 80 ? -9.580 8.680 9.568 1.00 79.94 80 SER A N 1
ATOM 617 C CA . SER A 1 80 ? -10.943 9.182 9.732 1.00 79.94 80 SER A CA 1
ATOM 618 C C . SER A 1 80 ? -11.943 8.034 9.610 1.00 79.94 80 SER A C 1
ATOM 620 O O . SER A 1 80 ? -11.827 7.207 8.711 1.00 79.94 80 SER A O 1
ATOM 622 N N . ALA A 1 81 ? -12.914 7.971 10.522 1.00 78.25 81 ALA A N 1
ATOM 623 C CA . ALA A 1 81 ? -13.898 6.897 10.536 1.00 78.25 81 ALA A CA 1
ATOM 624 C C . ALA A 1 81 ? -14.839 6.978 9.308 1.00 78.25 81 ALA A C 1
ATOM 626 O O . ALA A 1 81 ? -15.342 8.065 9.016 1.00 78.25 81 ALA A O 1
ATOM 627 N N . PRO A 1 82 ? -15.106 5.855 8.607 1.00 79.62 82 PRO A N 1
ATOM 628 C CA . PRO A 1 82 ? -14.527 4.529 8.836 1.00 79.62 82 PRO A CA 1
ATOM 629 C C . PRO A 1 82 ? -13.072 4.442 8.350 1.00 79.62 82 PRO A C 1
ATOM 631 O O . PRO A 1 82 ? -12.765 4.834 7.219 1.00 79.62 82 PRO A O 1
ATOM 634 N N . LYS A 1 83 ? -12.191 3.878 9.193 1.00 86.31 83 LYS A N 1
ATOM 635 C CA . LYS A 1 83 ? -10.773 3.714 8.859 1.00 86.31 83 LYS A CA 1
ATOM 636 C C . LYS A 1 83 ? -10.633 2.845 7.611 1.00 86.31 83 LYS A C 1
ATOM 638 O O . LYS A 1 83 ? -11.305 1.820 7.472 1.00 86.31 83 LYS A O 1
ATOM 643 N N . ARG A 1 84 ? -9.746 3.243 6.703 1.00 90.06 84 ARG A N 1
ATOM 644 C CA . ARG A 1 84 ? -9.521 2.535 5.437 1.00 90.06 84 ARG A CA 1
ATOM 645 C C . ARG A 1 84 ? -8.084 2.659 4.958 1.00 90.06 84 ARG A C 1
ATOM 647 O O . ARG A 1 84 ? -7.424 3.669 5.206 1.00 90.06 84 ARG A O 1
ATOM 654 N N . LEU A 1 85 ? -7.630 1.646 4.234 1.00 90.44 85 LEU A N 1
ATOM 655 C CA . LEU A 1 85 ? -6.433 1.705 3.412 1.00 90.44 85 LEU A CA 1
ATOM 656 C C . LEU A 1 85 ? -6.848 2.000 1.976 1.00 90.44 85 LEU A C 1
ATOM 658 O O . LEU A 1 85 ? -7.804 1.420 1.461 1.00 90.44 85 LEU A O 1
ATOM 662 N N . ILE A 1 86 ? -6.119 2.905 1.339 1.00 92.25 86 ILE A N 1
ATOM 663 C CA . ILE A 1 86 ? -6.244 3.175 -0.090 1.00 92.25 86 ILE A CA 1
ATOM 664 C C . ILE A 1 86 ? -4.940 2.710 -0.717 1.00 92.25 86 ILE A C 1
ATOM 666 O O . ILE A 1 86 ? -3.885 3.232 -0.377 1.00 92.25 86 ILE A O 1
ATOM 670 N N . LEU A 1 87 ? -5.015 1.730 -1.605 1.00 92.31 87 LEU A N 1
ATOM 671 C CA . LEU A 1 87 ? -3.899 1.240 -2.398 1.00 92.31 87 LEU A CA 1
ATOM 672 C C . LEU A 1 87 ? -4.000 1.861 -3.791 1.00 92.31 87 LEU A C 1
ATOM 674 O O . LEU A 1 87 ? -4.977 1.630 -4.492 1.00 92.31 87 LEU A O 1
ATOM 678 N N . GLY A 1 88 ? -3.014 2.654 -4.184 1.00 93.25 88 GLY A N 1
ATOM 679 C CA . GLY A 1 88 ? -2.824 3.096 -5.560 1.00 93.25 88 GLY A CA 1
ATOM 680 C C . GLY A 1 88 ? -1.758 2.248 -6.243 1.00 93.25 88 GLY A C 1
ATOM 681 O O . GLY A 1 88 ? -0.740 1.922 -5.636 1.00 93.25 88 GLY A O 1
ATOM 682 N N . LEU A 1 89 ? -1.998 1.906 -7.502 1.00 92.75 89 LEU A N 1
ATOM 683 C CA . LEU A 1 89 ? -1.184 1.013 -8.317 1.00 92.75 89 LEU A CA 1
ATOM 684 C C . LEU A 1 89 ? -0.824 1.705 -9.636 1.00 92.75 89 LEU A C 1
ATOM 686 O O . LEU A 1 89 ? -1.685 2.312 -10.283 1.00 92.75 89 LEU A O 1
ATOM 690 N N . ALA A 1 90 ? 0.441 1.603 -10.036 1.00 91.56 90 ALA A N 1
ATOM 691 C CA . ALA A 1 90 ? 0.946 2.066 -11.325 1.00 91.56 90 ALA A CA 1
ATOM 692 C C . ALA A 1 90 ? 0.703 1.000 -12.402 1.00 91.56 90 ALA A C 1
ATOM 694 O O . ALA A 1 90 ? 1.633 0.402 -12.932 1.00 91.56 90 ALA A O 1
ATOM 695 N N . LEU A 1 91 ? -0.567 0.704 -12.671 1.00 89.00 91 LEU A N 1
ATOM 696 C CA . LEU A 1 91 ? -0.954 -0.260 -13.699 1.00 89.00 91 LEU A CA 1
ATOM 697 C C . LEU A 1 91 ? -1.128 0.431 -15.061 1.00 89.00 91 LEU A C 1
ATOM 699 O O . LEU A 1 91 ? -1.337 1.646 -15.116 1.00 89.00 91 LEU A O 1
ATOM 703 N N . PRO A 1 92 ? -1.105 -0.310 -16.177 1.00 86.25 92 PRO A N 1
ATOM 704 C CA . PRO A 1 92 ? -1.500 0.239 -17.470 1.00 86.25 92 PRO A CA 1
ATOM 705 C C . PRO A 1 92 ? -2.902 0.872 -17.417 1.00 86.25 92 PRO A C 1
ATOM 707 O O . PRO A 1 92 ? -3.795 0.376 -16.725 1.00 86.25 92 PRO A O 1
ATOM 710 N N . GLU A 1 93 ? -3.129 1.966 -18.148 1.00 84.56 93 GLU A N 1
ATOM 711 C CA . GLU A 1 93 ? -4.424 2.672 -18.129 1.00 84.56 93 GLU A CA 1
ATOM 712 C C . GLU A 1 93 ? -5.583 1.772 -18.588 1.00 84.56 93 GLU A C 1
ATOM 714 O O . GLU A 1 93 ? -6.681 1.830 -18.028 1.00 84.56 93 GLU A O 1
ATOM 719 N N . ASN A 1 94 ? -5.308 0.872 -19.533 1.00 86.12 94 ASN A N 1
ATOM 720 C CA . ASN A 1 94 ? -6.228 -0.141 -20.049 1.00 86.12 94 ASN A CA 1
ATOM 721 C C . ASN A 1 94 ? -6.331 -1.403 -19.173 1.00 86.12 94 ASN A C 1
ATOM 723 O O . ASN A 1 94 ? -7.035 -2.338 -19.542 1.00 86.12 94 ASN A O 1
ATOM 727 N N . PHE A 1 95 ? -5.635 -1.468 -18.034 1.00 87.06 95 PHE A N 1
ATOM 728 C CA . PHE A 1 95 ? -5.757 -2.595 -17.115 1.00 87.06 95 PHE A CA 1
ATOM 729 C C . PHE A 1 95 ? -7.113 -2.537 -16.404 1.00 87.06 95 PHE A C 1
ATOM 731 O O . PHE A 1 95 ? -7.385 -1.613 -15.628 1.00 87.06 95 PHE A O 1
ATOM 738 N N . GLU A 1 96 ? -7.960 -3.531 -16.645 1.00 84.06 96 GLU A N 1
ATOM 739 C CA . GLU A 1 96 ? -9.257 -3.670 -15.991 1.00 84.06 96 GLU A CA 1
ATOM 740 C C . GLU A 1 96 ? -9.251 -4.896 -15.086 1.00 84.06 96 GLU A C 1
ATOM 742 O O . GLU A 1 96 ? -8.913 -6.003 -15.501 1.00 84.06 96 GLU A O 1
ATOM 747 N N . ALA A 1 97 ? -9.620 -4.692 -13.825 1.00 86.06 97 ALA A N 1
ATOM 748 C CA . ALA A 1 97 ? -9.842 -5.779 -12.891 1.00 86.06 97 ALA A CA 1
ATOM 749 C C . ALA A 1 97 ? -10.925 -5.392 -11.887 1.00 86.06 97 ALA A C 1
ATOM 751 O O . ALA A 1 97 ? -11.012 -4.239 -11.461 1.00 86.06 97 ALA A O 1
ATOM 752 N N . GLU A 1 98 ? -11.736 -6.372 -11.496 1.00 86.00 98 GLU A N 1
ATOM 753 C CA . GLU A 1 98 ? -12.802 -6.178 -10.517 1.00 86.00 98 GLU A CA 1
ATOM 754 C C . GLU A 1 98 ? -12.241 -5.617 -9.206 1.00 86.00 98 GLU A C 1
ATOM 756 O O . GLU A 1 98 ? -11.252 -6.127 -8.689 1.00 86.00 98 GLU A O 1
ATOM 761 N N . GLY A 1 99 ? -12.863 -4.569 -8.665 1.00 84.38 99 GLY A N 1
ATOM 762 C CA . GLY A 1 99 ? -12.432 -3.923 -7.422 1.00 84.38 99 GLY A CA 1
ATOM 763 C C . GLY A 1 99 ? -11.364 -2.839 -7.595 1.00 84.38 99 GLY A C 1
ATOM 764 O O . GLY A 1 99 ? -11.146 -2.074 -6.654 1.00 84.38 99 GLY A O 1
ATOM 765 N N . LEU A 1 100 ? -10.748 -2.714 -8.777 1.00 89.12 100 LEU A N 1
ATOM 766 C CA . LEU A 1 100 ? -9.943 -1.548 -9.133 1.00 89.12 100 LEU A CA 1
ATOM 767 C C . LEU A 1 100 ? -10.828 -0.453 -9.723 1.00 89.12 100 LEU A C 1
ATOM 769 O O . LEU A 1 100 ? -11.723 -0.712 -10.523 1.00 89.12 100 LEU A O 1
ATOM 773 N N . GLY A 1 101 ? -10.549 0.790 -9.354 1.00 87.88 101 GLY A N 1
ATOM 774 C CA . GLY A 1 101 ? -11.301 1.940 -9.831 1.00 87.88 101 GLY A CA 1
ATOM 775 C C . GLY A 1 101 ? -10.474 3.221 -9.888 1.00 87.88 101 GLY A C 1
ATOM 776 O O . GLY A 1 101 ? -9.259 3.198 -9.654 1.00 87.88 101 GLY A O 1
ATOM 777 N N . PRO A 1 102 ? -11.128 4.351 -10.208 1.00 86.88 102 PRO A N 1
ATOM 778 C CA . PRO A 1 102 ? -10.520 5.670 -10.104 1.00 86.88 102 PRO A CA 1
ATOM 779 C C . PRO A 1 102 ? -10.197 6.013 -8.638 1.00 86.88 102 PRO A C 1
ATOM 781 O O . PRO A 1 102 ? -10.708 5.366 -7.716 1.00 86.88 102 PRO A O 1
ATOM 784 N N . PRO A 1 103 ? -9.367 7.041 -8.388 1.00 86.25 103 PRO A N 1
ATOM 785 C CA . PRO A 1 103 ? -9.054 7.466 -7.031 1.00 86.25 103 PRO A CA 1
ATOM 786 C C . PRO A 1 103 ? -10.338 7.818 -6.258 1.00 86.25 103 PRO A C 1
ATOM 788 O O . PRO A 1 103 ? -11.157 8.599 -6.746 1.00 86.25 103 PRO A O 1
ATOM 791 N N . PRO A 1 104 ? -10.528 7.280 -5.037 1.00 84.25 104 PRO A N 1
ATOM 792 C CA . PRO A 1 104 ? -11.760 7.472 -4.261 1.00 84.25 104 PRO A CA 1
ATOM 793 C C . PRO A 1 104 ? -11.901 8.891 -3.685 1.00 84.25 104 PRO A C 1
ATOM 795 O O . PRO A 1 104 ? -12.950 9.255 -3.160 1.00 84.25 104 PRO A O 1
ATOM 798 N N . GLU A 1 105 ? -10.825 9.676 -3.711 1.00 81.50 105 GLU A N 1
ATOM 799 C CA . GLU A 1 105 ? -10.722 11.032 -3.176 1.00 81.50 105 GLU A CA 1
ATOM 800 C C . GLU A 1 105 ? -9.797 11.854 -4.090 1.00 81.50 105 GLU A C 1
ATOM 802 O O . GLU A 1 105 ? -9.186 11.306 -5.007 1.00 81.50 105 GLU A O 1
ATOM 807 N N . ARG A 1 106 ? -9.622 13.157 -3.817 1.00 79.00 106 ARG A N 1
ATOM 808 C CA . ARG A 1 106 ? -8.614 14.01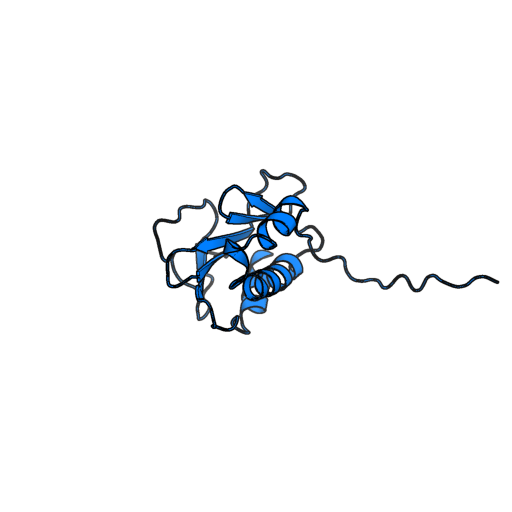1 -4.482 1.00 79.00 106 ARG A CA 1
ATOM 809 C C . ARG A 1 106 ? -7.183 13.635 -4.064 1.00 79.00 106 ARG A C 1
ATOM 811 O O . ARG A 1 106 ? -6.468 14.428 -3.457 1.00 79.00 106 ARG A O 1
ATOM 818 N N . ILE A 1 107 ? -6.787 12.399 -4.344 1.00 79.25 107 ILE A N 1
ATOM 819 C CA . ILE A 1 107 ? -5.434 11.884 -4.168 1.00 79.25 107 ILE A CA 1
ATOM 820 C C . ILE A 1 107 ? -4.755 11.998 -5.522 1.00 79.25 107 ILE A C 1
ATOM 822 O O . ILE A 1 107 ? -5.087 11.282 -6.462 1.00 79.25 107 ILE A O 1
ATOM 826 N N . PHE A 1 108 ? -3.804 12.919 -5.609 1.00 73.00 108 PHE A N 1
ATOM 827 C CA . PHE A 1 108 ? -2.982 13.097 -6.792 1.00 73.00 108 PHE A CA 1
ATOM 828 C C . PHE A 1 108 ? -1.600 12.534 -6.496 1.00 73.00 108 PHE A C 1
ATOM 830 O O . PHE A 1 108 ? -0.827 13.121 -5.741 1.00 73.00 108 PHE A O 1
ATOM 837 N N . TYR A 1 109 ? -1.304 11.375 -7.079 1.00 81.56 109 TYR A N 1
ATOM 838 C CA . TYR A 1 109 ? 0.039 10.815 -7.099 1.00 81.56 109 TYR A CA 1
ATOM 839 C C . TYR A 1 109 ? 0.421 10.521 -8.542 1.00 81.56 109 TYR A C 1
ATOM 841 O O . TYR A 1 109 ? -0.251 9.746 -9.223 1.00 81.56 109 TYR A O 1
ATOM 849 N N . LYS A 1 110 ? 1.490 11.159 -9.024 1.00 82.25 110 LYS A N 1
ATOM 850 C CA . LYS A 1 110 ? 1.938 10.996 -10.407 1.00 82.25 110 LYS A CA 1
ATOM 851 C C . LYS A 1 110 ? 2.360 9.544 -10.645 1.00 82.25 110 LYS A C 1
ATOM 853 O O . LYS A 1 110 ? 3.232 9.043 -9.942 1.00 82.25 110 LYS A O 1
ATOM 858 N N . GLY A 1 111 ? 1.767 8.907 -11.652 1.00 84.12 111 GLY A N 1
ATOM 859 C CA . GLY A 1 111 ? 2.101 7.543 -12.069 1.00 84.12 111 GLY A CA 1
ATOM 860 C C . GLY A 1 111 ? 1.184 6.446 -11.524 1.00 84.12 111 GLY A C 1
ATOM 861 O O . GLY A 1 111 ? 1.305 5.318 -11.980 1.00 84.12 111 GLY A O 1
ATOM 862 N N . LEU A 1 112 ? 0.248 6.747 -10.614 1.00 89.31 112 LEU A N 1
ATOM 863 C CA . LEU A 1 112 ? -0.776 5.776 -10.209 1.00 89.31 112 LEU A CA 1
ATOM 864 C C . LEU A 1 112 ? -2.044 5.966 -11.033 1.00 89.31 112 LEU A C 1
ATOM 866 O O . LEU A 1 112 ? -2.539 7.082 -11.181 1.00 89.31 112 LEU A O 1
ATOM 870 N N . THR A 1 113 ? -2.580 4.861 -11.528 1.00 89.38 113 THR A N 1
ATOM 871 C CA . THR A 1 113 ? -3.691 4.838 -12.489 1.00 89.38 113 THR A CA 1
ATOM 872 C C . THR A 1 113 ? -4.901 4.087 -11.949 1.00 89.38 113 THR A C 1
ATOM 874 O O . THR A 1 113 ? -6.032 4.391 -12.324 1.00 89.38 113 THR A O 1
ATOM 877 N N . LYS A 1 114 ? -4.685 3.117 -11.054 1.00 92.06 114 LYS A N 1
ATOM 878 C CA . LYS A 1 114 ? -5.733 2.254 -10.500 1.00 92.06 114 LYS A CA 1
ATOM 879 C C . LYS A 1 114 ? -5.691 2.285 -8.984 1.00 92.06 114 LYS A C 1
ATOM 881 O O . LYS A 1 114 ? -4.618 2.281 -8.386 1.00 92.06 114 LYS A O 1
ATOM 886 N N . PHE A 1 115 ? -6.865 2.300 -8.368 1.00 92.75 115 PHE A N 1
ATOM 887 C CA . PHE A 1 115 ? -7.009 2.405 -6.925 1.00 92.75 115 PHE A CA 1
ATOM 888 C C . PHE A 1 115 ? -7.914 1.307 -6.383 1.00 92.75 115 PHE A C 1
ATOM 890 O O . PHE A 1 115 ? -8.930 0.963 -6.981 1.00 92.75 115 PHE A O 1
ATOM 897 N N . PHE A 1 116 ? -7.546 0.798 -5.217 1.00 92.31 116 PHE A N 1
ATOM 898 C CA . PHE A 1 116 ? -8.303 -0.154 -4.425 1.00 92.31 116 PHE A CA 1
ATOM 899 C C . PHE A 1 116 ? -8.485 0.400 -3.010 1.00 92.31 116 PHE A C 1
ATOM 901 O O . PHE A 1 116 ? -7.588 1.041 -2.462 1.00 92.31 116 PHE A O 1
ATOM 908 N N . VAL A 1 117 ? -9.645 0.155 -2.403 1.00 91.56 117 VAL A N 1
ATOM 909 C CA . VAL A 1 117 ? -9.948 0.607 -1.041 1.00 91.56 117 VAL A CA 1
ATOM 910 C C . VAL A 1 117 ? -10.397 -0.578 -0.206 1.00 91.56 117 VAL A C 1
ATOM 912 O O . VAL A 1 117 ? -11.380 -1.230 -0.544 1.00 91.56 117 VAL A O 1
ATOM 915 N N . VAL A 1 118 ? -9.724 -0.800 0.921 1.00 89.44 118 VAL A N 1
ATOM 916 C CA . VAL A 1 118 ? -10.128 -1.786 1.930 1.00 89.44 118 VAL A CA 1
ATOM 917 C C . VAL A 1 118 ? -10.413 -1.079 3.246 1.00 89.44 118 VAL A C 1
ATOM 919 O O . VAL A 1 118 ? -9.616 -0.274 3.730 1.00 89.44 118 VAL A O 1
ATOM 922 N N . LYS A 1 119 ? -11.591 -1.331 3.810 1.00 89.06 119 LYS A N 1
ATOM 923 C CA . LYS A 1 119 ? -12.016 -0.763 5.094 1.00 89.06 119 LYS A CA 1
ATOM 924 C C . LYS A 1 119 ? -11.588 -1.665 6.250 1.00 89.06 119 LYS A C 1
ATOM 926 O O . LYS A 1 119 ? -11.333 -2.852 6.068 1.00 89.06 119 LYS A O 1
ATOM 931 N N . GLU A 1 120 ? -11.546 -1.099 7.450 1.00 84.44 120 GLU A N 1
ATOM 932 C CA . GLU A 1 120 ? -11.393 -1.863 8.691 1.00 84.44 120 GLU A CA 1
ATOM 933 C C . GLU A 1 120 ? -12.420 -3.008 8.758 1.00 84.44 120 GLU A C 1
ATOM 935 O O . GLU A 1 120 ? -13.599 -2.816 8.455 1.00 84.44 120 GLU A O 1
ATOM 940 N N . GLY A 1 121 ? -11.952 -4.211 9.103 1.00 81.88 121 GLY A N 1
ATOM 941 C CA . GLY A 1 121 ? -12.773 -5.426 9.172 1.00 81.88 121 GLY A CA 1
ATOM 942 C C . GLY A 1 121 ? -13.069 -6.109 7.830 1.00 81.88 121 GLY A C 1
ATOM 943 O O . GLY A 1 121 ? -13.641 -7.195 7.831 1.00 81.88 121 GLY A O 1
ATOM 944 N N . GLN A 1 122 ? -12.681 -5.525 6.691 1.00 85.69 122 GLN A N 1
ATOM 945 C CA . GLN A 1 122 ? -12.771 -6.202 5.393 1.00 85.69 122 GLN A CA 1
ATOM 946 C C . GLN A 1 122 ? -11.547 -7.0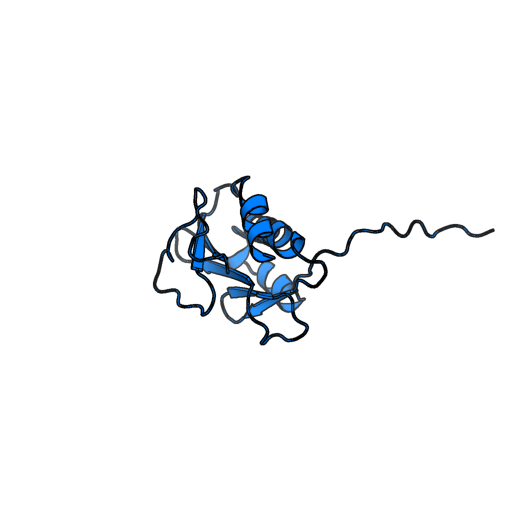79 5.129 1.00 85.69 122 GLN A C 1
ATOM 948 O O . GLN A 1 122 ? -10.473 -6.846 5.671 1.00 85.69 122 GLN A O 1
ATOM 953 N N . THR A 1 123 ? -11.700 -8.069 4.254 1.00 83.12 123 THR A N 1
ATOM 954 C CA . THR A 1 123 ? -10.609 -8.933 3.792 1.00 83.12 123 THR A CA 1
ATOM 955 C C . THR A 1 123 ? -9.988 -8.405 2.505 1.00 83.12 123 THR A C 1
ATOM 957 O O . THR A 1 123 ? -10.674 -7.812 1.669 1.00 83.12 123 THR A O 1
ATOM 960 N N . ILE A 1 124 ? -8.700 -8.680 2.305 1.00 83.56 124 ILE A N 1
ATOM 961 C CA . ILE A 1 124 ? -8.036 -8.402 1.031 1.00 83.56 124 ILE A CA 1
ATOM 962 C C . ILE A 1 124 ? -8.621 -9.304 -0.067 1.00 83.56 124 ILE A C 1
ATOM 964 O O . ILE A 1 124 ? -8.829 -10.499 0.164 1.00 83.56 124 ILE A O 1
ATOM 968 N N . PRO A 1 125 ? -8.892 -8.767 -1.267 1.00 83.25 125 PRO A N 1
ATOM 969 C CA . PRO A 1 125 ? -9.367 -9.559 -2.389 1.00 83.25 125 PRO A CA 1
ATOM 970 C C . PRO A 1 125 ? -8.297 -10.554 -2.834 1.00 83.25 125 PRO A C 1
ATOM 972 O O . PRO A 1 125 ? -7.130 -10.203 -3.002 1.00 83.25 125 PRO A O 1
ATOM 975 N N . LYS A 1 126 ? -8.718 -11.785 -3.140 1.00 81.75 126 LYS A N 1
ATOM 976 C CA . LYS A 1 126 ? -7.837 -12.838 -3.683 1.00 81.75 126 LYS A CA 1
ATOM 977 C C . LYS A 1 126 ? -7.129 -12.412 -4.977 1.00 81.75 126 LYS A C 1
ATOM 979 O O . LYS A 1 126 ? -6.064 -12.921 -5.305 1.00 81.75 126 LYS A O 1
ATOM 984 N N . ASN A 1 127 ? -7.709 -11.446 -5.687 1.00 84.44 127 ASN A N 1
ATOM 985 C CA . ASN A 1 127 ? -7.195 -10.923 -6.947 1.00 84.44 127 ASN A CA 1
ATOM 986 C C . ASN A 1 127 ? -6.007 -9.961 -6.769 1.00 84.44 127 ASN A C 1
ATOM 988 O O . ASN A 1 127 ? -5.361 -9.645 -7.766 1.00 84.44 127 ASN A O 1
ATOM 992 N N . LEU A 1 128 ? -5.677 -9.531 -5.539 1.00 86.12 128 LEU A N 1
ATOM 993 C CA . LEU A 1 128 ? -4.579 -8.589 -5.285 1.00 86.12 128 LEU A CA 1
ATOM 994 C C . LEU A 1 128 ? -3.252 -9.085 -5.873 1.00 86.12 128 LEU A C 1
ATOM 996 O O . LEU A 1 128 ? -2.549 -8.318 -6.524 1.00 86.12 128 LEU A O 1
ATOM 1000 N N . SER A 1 129 ? -2.938 -10.375 -5.725 1.00 84.31 129 SER A N 1
ATOM 1001 C CA . SER A 1 129 ? -1.726 -10.968 -6.305 1.00 84.31 129 SER A CA 1
ATOM 1002 C C . SER A 1 129 ? -1.735 -10.938 -7.835 1.00 84.31 129 SER A C 1
ATOM 1004 O O . SER A 1 129 ? -0.687 -10.809 -8.462 1.00 84.31 129 SER A O 1
ATOM 1006 N N . GLY A 1 130 ? -2.916 -11.031 -8.455 1.00 85.00 130 GLY A N 1
ATOM 1007 C CA . GLY A 1 130 ? -3.085 -10.880 -9.899 1.00 85.00 130 GLY A CA 1
ATOM 1008 C C . GLY A 1 130 ? -2.822 -9.448 -10.365 1.00 85.00 130 GLY A C 1
ATOM 1009 O O . GLY A 1 130 ? -2.148 -9.250 -11.373 1.00 85.00 130 GLY A O 1
ATOM 1010 N N . TRP A 1 131 ? -3.285 -8.453 -9.606 1.00 88.56 131 TRP A N 1
ATOM 1011 C CA . TRP A 1 131 ? -3.003 -7.041 -9.889 1.00 88.56 131 TRP A CA 1
ATOM 1012 C C . TRP A 1 131 ? -1.523 -6.726 -9.699 1.00 88.56 131 TRP A C 1
ATOM 1014 O O . TRP A 1 131 ? -0.929 -6.059 -10.536 1.00 88.56 131 TRP A O 1
ATOM 1024 N N . ALA A 1 132 ? -0.915 -7.262 -8.640 1.00 86.12 132 ALA A N 1
ATOM 1025 C CA . ALA A 1 132 ? 0.491 -7.061 -8.324 1.00 86.12 132 ALA A CA 1
ATOM 1026 C C . ALA A 1 132 ? 1.410 -7.548 -9.460 1.00 86.12 132 ALA A C 1
ATOM 1028 O O . ALA A 1 132 ? 2.328 -6.841 -9.863 1.00 86.12 132 ALA A O 1
ATOM 1029 N N . LYS A 1 133 ? 1.091 -8.685 -10.095 1.00 84.06 133 LYS A N 1
ATOM 1030 C CA . LYS A 1 133 ? 1.795 -9.160 -11.304 1.00 84.06 133 LYS A CA 1
ATOM 1031 C C . LYS A 1 133 ? 1.730 -8.185 -12.487 1.00 84.06 133 LYS A C 1
ATOM 1033 O O . LYS A 1 133 ? 2.607 -8.217 -13.344 1.00 84.06 133 LYS A O 1
ATOM 1038 N N . GLY A 1 134 ? 0.700 -7.343 -12.556 1.00 81.94 134 GLY A N 1
ATOM 1039 C CA . GLY A 1 134 ? 0.564 -6.307 -13.580 1.00 81.94 134 GLY A CA 1
ATOM 1040 C C . GLY A 1 134 ? 1.486 -5.101 -13.378 1.00 81.94 134 GLY A C 1
ATOM 1041 O O . GLY A 1 134 ? 1.639 -4.321 -14.307 1.00 81.94 134 GLY A O 1
ATOM 1042 N N . LEU A 1 135 ? 2.109 -4.952 -12.202 1.00 81.25 135 LEU A N 1
ATOM 1043 C CA . LEU A 1 135 ? 2.995 -3.826 -11.861 1.00 81.25 135 LEU A CA 1
ATOM 1044 C C . LEU A 1 135 ? 4.393 -3.933 -12.496 1.00 81.25 135 LEU A C 1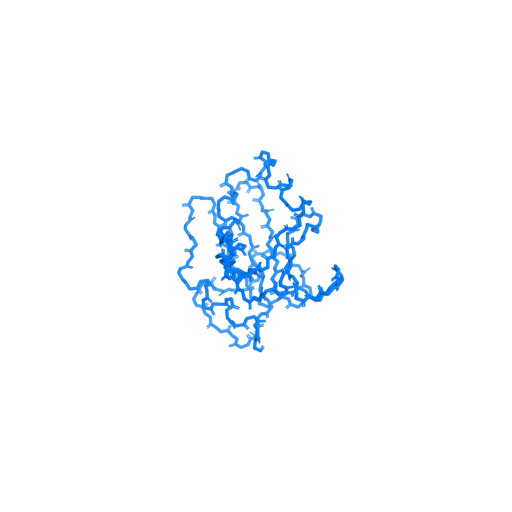
ATOM 1046 O O . LEU A 1 135 ? 5.142 -2.963 -12.491 1.00 81.25 135 LEU A O 1
ATOM 1050 N N . MET A 1 136 ? 4.743 -5.120 -12.996 1.00 70.06 136 MET A N 1
ATOM 1051 C CA . MET A 1 136 ? 6.060 -5.488 -13.538 1.00 70.06 136 MET A CA 1
ATOM 1052 C C . MET A 1 136 ? 6.090 -5.581 -15.072 1.00 70.06 136 MET A C 1
ATOM 1054 O O . MET A 1 136 ? 7.105 -5.994 -15.630 1.00 70.06 136 MET A O 1
ATOM 1058 N N . LYS A 1 137 ? 4.972 -5.291 -15.749 1.00 58.91 137 LYS A N 1
ATOM 1059 C CA . LYS A 1 137 ? 4.824 -5.450 -17.202 1.00 58.91 137 LYS A CA 1
ATOM 1060 C C . LYS A 1 137 ? 4.945 -4.137 -17.957 1.00 58.91 137 LYS A C 1
ATOM 1062 O O . LYS A 1 137 ? 4.460 -3.114 -17.431 1.00 58.91 137 LYS A O 1
#

Organism: NCBI:txid412755

Foldseek 3Di:
DDDDPPVPPPLQQEDEDPQRVVVCPDPLNVLCSVVVVVLCCLLSNLDSQWYWYDDPQKIFIANDPDPPHDGQKIWGWDSPPQTKIKIFGLAPLPDDDPQWDQDPDPDDDPRTRTIHMDTRPDDDDPCSSVRSNRSVD

Secondary structure (DSSP, 8-state):
--------------EE-HHHHHHHTSTTTGGGHHHHHHHHHHHHTT-TT-EEEEETTEEEEESSSSTTSPEEEEEEEE-SSSPEEEEEE---TT---TT-BS-SSS---TT--EEEEEETTPPPPTTHHHHHHGGG-